Protein AF-A0A521TFC3-F1 (afdb_monomer)

Structure (mmCIF, N/CA/C/O backbone):
data_AF-A0A521TFC3-F1
#
_entry.id   AF-A0A521TFC3-F1
#
loop_
_atom_site.group_PDB
_atom_site.id
_atom_site.type_symbol
_atom_site.label_atom_id
_atom_site.label_alt_id
_atom_site.label_comp_id
_atom_site.label_asym_id
_atom_site.label_entity_id
_atom_site.label_seq_id
_atom_site.pdbx_PDB_ins_code
_atom_site.Cartn_x
_atom_site.Cartn_y
_atom_site.Cartn_z
_atom_site.occupancy
_atom_site.B_iso_or_equiv
_atom_site.auth_seq_id
_atom_site.auth_comp_id
_atom_site.auth_asym_id
_atom_site.auth_atom_id
_atom_site.pdbx_PDB_model_num
ATOM 1 N N . MET A 1 1 ? 8.121 13.089 11.239 1.00 47.28 1 MET A N 1
ATOM 2 C CA . MET A 1 1 ? 7.362 13.922 10.283 1.00 47.28 1 MET A CA 1
ATOM 3 C C . MET A 1 1 ? 8.104 13.914 8.959 1.00 47.28 1 MET A C 1
ATOM 5 O O . MET A 1 1 ? 9.317 14.109 9.004 1.00 47.28 1 MET A O 1
ATOM 9 N N . PRO A 1 2 ? 7.436 13.643 7.826 1.00 53.75 2 PRO A N 1
ATOM 10 C CA . PRO A 1 2 ? 8.072 13.720 6.512 1.00 53.75 2 PRO A CA 1
ATOM 11 C C . PRO A 1 2 ? 8.570 15.153 6.270 1.00 53.75 2 PRO A C 1
ATOM 13 O O . PRO A 1 2 ? 7.901 16.115 6.645 1.00 53.75 2 PRO A O 1
ATOM 16 N N . SER A 1 3 ? 9.776 15.306 5.723 1.00 66.50 3 SER A N 1
ATOM 17 C CA . SER A 1 3 ? 10.320 16.631 5.417 1.00 66.50 3 SER A CA 1
ATOM 18 C C . SER A 1 3 ? 9.646 17.200 4.164 1.00 66.50 3 SER A C 1
ATOM 20 O O . SER A 1 3 ? 9.325 16.452 3.243 1.00 66.50 3 SER A O 1
ATOM 22 N N . HIS A 1 4 ? 9.502 18.527 4.078 1.00 64.31 4 HIS A N 1
ATOM 23 C CA . HIS A 1 4 ? 9.001 19.207 2.870 1.00 64.31 4 HIS A CA 1
ATOM 24 C C . HIS A 1 4 ? 9.774 18.829 1.592 1.00 64.31 4 HIS A C 1
ATOM 26 O O . HIS A 1 4 ? 9.223 18.827 0.493 1.00 64.31 4 HIS A O 1
ATOM 32 N N . GLU A 1 5 ? 11.051 18.478 1.735 1.00 66.12 5 GLU A N 1
ATOM 33 C CA . GLU A 1 5 ? 11.906 17.988 0.652 1.00 66.12 5 GLU A CA 1
ATOM 34 C C . GLU A 1 5 ? 11.454 16.614 0.127 1.00 66.12 5 GLU A C 1
ATOM 36 O O . GLU A 1 5 ? 11.432 16.389 -1.082 1.00 66.12 5 GLU A O 1
ATOM 41 N N . THR A 1 6 ? 10.991 15.741 1.027 1.00 80.56 6 THR A N 1
ATOM 42 C CA . THR A 1 6 ? 10.467 14.407 0.701 1.00 80.56 6 THR A CA 1
ATOM 43 C C . THR A 1 6 ? 9.126 14.496 -0.038 1.00 80.56 6 THR A C 1
ATOM 45 O O . THR A 1 6 ? 8.867 13.715 -0.951 1.00 80.56 6 THR A O 1
ATOM 48 N N . ASP A 1 7 ? 8.274 15.466 0.309 1.00 85.75 7 ASP A N 1
ATOM 49 C CA . ASP A 1 7 ? 7.008 15.706 -0.400 1.00 85.75 7 ASP A CA 1
ATOM 50 C C . ASP A 1 7 ? 7.241 16.216 -1.827 1.00 85.75 7 ASP A C 1
ATOM 52 O O . ASP A 1 7 ? 6.618 15.737 -2.775 1.00 85.75 7 ASP A O 1
ATOM 56 N N . ALA A 1 8 ? 8.179 17.151 -1.998 1.00 89.56 8 ALA A N 1
ATOM 57 C CA . ALA A 1 8 ? 8.534 17.685 -3.310 1.00 89.56 8 ALA A CA 1
ATOM 58 C C . ALA A 1 8 ? 9.225 16.642 -4.205 1.00 89.56 8 ALA A C 1
ATOM 60 O O . ALA A 1 8 ? 9.077 16.665 -5.429 1.00 89.56 8 ALA A O 1
ATOM 61 N N . GLU A 1 9 ? 10.012 15.735 -3.625 1.00 92.56 9 GLU A N 1
ATOM 62 C CA . GLU A 1 9 ? 10.572 14.591 -4.344 1.00 92.56 9 GLU A CA 1
ATOM 63 C C . GLU A 1 9 ? 9.489 13.597 -4.769 1.00 92.56 9 GLU A C 1
ATOM 65 O O . GLU A 1 9 ? 9.442 13.232 -5.944 1.00 92.56 9 GLU A O 1
ATOM 70 N N . LEU A 1 10 ? 8.575 13.230 -3.866 1.00 92.62 10 LEU A N 1
ATOM 71 C CA . LEU A 1 10 ? 7.482 12.313 -4.184 1.00 92.62 10 LEU A CA 1
ATOM 72 C C . LEU A 1 10 ? 6.596 12.857 -5.311 1.00 92.62 10 LEU A C 1
ATOM 74 O O . LEU A 1 10 ? 6.272 12.135 -6.249 1.00 92.62 10 LEU A O 1
ATOM 78 N N . GLU A 1 11 ? 6.258 14.144 -5.273 1.00 94.19 11 GLU A N 1
ATOM 79 C CA . GLU A 1 11 ? 5.479 14.789 -6.332 1.00 94.19 11 GLU A CA 1
ATOM 80 C C . GLU A 1 11 ? 6.216 14.790 -7.683 1.00 94.19 11 GLU A C 1
ATOM 82 O O . GLU A 1 11 ? 5.615 14.538 -8.730 1.00 94.19 11 GLU A O 1
ATOM 87 N N . ARG A 1 12 ? 7.537 15.015 -7.683 1.00 95.81 12 ARG A N 1
ATOM 88 C CA . ARG A 1 12 ? 8.353 14.901 -8.904 1.00 95.81 12 ARG A CA 1
ATOM 89 C C . ARG A 1 12 ? 8.346 13.476 -9.453 1.00 95.81 12 ARG A C 1
ATOM 91 O O . ARG A 1 12 ? 8.159 13.300 -10.656 1.00 95.81 12 ARG A O 1
ATOM 98 N N . LEU A 1 13 ? 8.507 12.478 -8.586 1.00 95.06 13 LEU A N 1
ATOM 99 C CA . LEU A 1 13 ? 8.477 11.069 -8.972 1.00 95.06 13 LEU A CA 1
ATOM 100 C C . LEU A 1 13 ? 7.106 10.672 -9.526 1.00 95.06 13 LEU A C 1
ATOM 102 O O . LEU A 1 13 ? 7.048 10.094 -10.605 1.00 95.06 13 LEU A O 1
ATOM 106 N N . ARG A 1 14 ? 5.999 11.070 -8.887 1.00 94.69 14 ARG A N 1
ATOM 107 C CA . ARG A 1 14 ? 4.633 10.818 -9.386 1.00 94.69 14 ARG A CA 1
ATOM 108 C C . ARG A 1 14 ? 4.408 11.363 -10.795 1.00 94.69 14 ARG A C 1
ATOM 110 O O . ARG A 1 14 ? 3.815 10.680 -11.629 1.00 94.69 14 ARG A O 1
ATOM 117 N N . ARG A 1 15 ? 4.913 12.564 -11.099 1.00 95.75 15 ARG A N 1
ATOM 118 C CA . ARG A 1 15 ? 4.829 13.136 -12.456 1.00 95.75 15 ARG A CA 1
ATOM 119 C C . ARG A 1 15 ? 5.641 12.342 -13.471 1.00 95.75 15 ARG A C 1
ATOM 121 O O . ARG A 1 15 ? 5.147 12.098 -14.567 1.00 95.75 15 ARG A O 1
ATOM 128 N N . ALA A 1 16 ? 6.850 11.918 -13.113 1.00 94.62 16 ALA A N 1
ATOM 129 C CA . ALA A 1 16 ? 7.670 11.072 -13.978 1.00 94.62 16 ALA A CA 1
ATOM 130 C C . ALA A 1 16 ? 7.003 9.702 -14.220 1.00 94.62 16 ALA A C 1
ATOM 132 O O . ALA A 1 16 ? 6.894 9.254 -15.360 1.00 94.62 16 ALA A O 1
ATOM 133 N N . VAL A 1 17 ? 6.425 9.102 -13.177 1.00 92.81 17 VAL A N 1
ATOM 134 C CA . VAL A 1 17 ? 5.626 7.870 -13.253 1.00 92.81 17 VAL A CA 1
ATOM 135 C C . VAL A 1 17 ? 4.401 8.028 -14.162 1.00 92.81 17 VAL A C 1
ATOM 137 O O . VAL A 1 17 ? 4.052 7.103 -14.902 1.00 92.81 17 VAL A O 1
ATOM 140 N N . ALA A 1 18 ? 3.730 9.181 -14.120 1.00 91.81 18 ALA A N 1
ATOM 141 C CA . ALA A 1 18 ? 2.615 9.496 -15.014 1.00 91.81 18 ALA A CA 1
ATOM 142 C C . ALA A 1 18 ? 3.072 9.696 -16.470 1.00 91.81 18 ALA A C 1
ATOM 144 O O . ALA A 1 18 ? 2.321 9.392 -17.393 1.00 91.81 18 ALA A O 1
ATOM 145 N N . ALA A 1 19 ? 4.309 10.153 -16.677 1.00 93.19 19 ALA A N 1
ATOM 146 C CA . ALA A 1 19 ? 4.937 10.272 -17.991 1.00 93.19 19 ALA A CA 1
ATOM 147 C C . ALA A 1 19 ? 5.493 8.940 -18.540 1.00 93.19 19 ALA A C 1
ATOM 149 O O . ALA A 1 19 ? 5.979 8.910 -19.668 1.00 93.19 19 ALA A O 1
ATOM 150 N N . GLY A 1 20 ? 5.407 7.845 -17.776 1.00 88.25 20 GLY A N 1
ATOM 151 C CA . GLY A 1 20 ? 5.869 6.518 -18.193 1.00 88.25 20 GLY A CA 1
ATOM 152 C C . GLY A 1 20 ? 7.344 6.227 -17.901 1.00 88.25 20 GLY A C 1
ATOM 153 O O . GLY A 1 20 ? 7.881 5.271 -18.452 1.00 88.25 20 GLY A O 1
ATOM 154 N N . ASP A 1 21 ? 7.998 7.019 -17.047 1.00 91.75 21 ASP A N 1
ATOM 155 C CA . ASP A 1 21 ? 9.360 6.737 -16.581 1.00 91.75 21 ASP A CA 1
ATOM 156 C C . ASP A 1 21 ? 9.351 5.526 -15.631 1.00 91.75 21 ASP A C 1
ATOM 158 O O . ASP A 1 21 ? 8.825 5.598 -14.517 1.00 91.75 21 ASP A O 1
ATOM 162 N N . TYR A 1 22 ? 9.921 4.412 -16.093 1.00 86.56 22 TYR A N 1
ATOM 163 C CA . TYR A 1 22 ? 10.000 3.156 -15.348 1.00 86.56 22 TYR A CA 1
ATOM 164 C C . TYR A 1 22 ? 10.899 3.278 -14.107 1.00 86.56 22 TYR A C 1
ATOM 166 O O . TYR A 1 22 ? 10.494 2.880 -13.016 1.00 86.56 22 TYR A O 1
ATOM 174 N N . ASP A 1 23 ? 12.067 3.917 -14.223 1.00 90.12 23 ASP A N 1
ATOM 175 C CA . ASP A 1 23 ? 13.001 4.097 -13.101 1.00 90.12 23 ASP A CA 1
ATOM 176 C C . ASP A 1 23 ? 12.396 4.996 -12.015 1.00 90.12 23 ASP A C 1
ATOM 178 O O . ASP A 1 23 ? 12.752 4.930 -10.833 1.00 90.12 23 ASP A O 1
ATOM 182 N N . ALA A 1 24 ? 11.486 5.894 -12.399 1.00 93.56 24 ALA A N 1
AT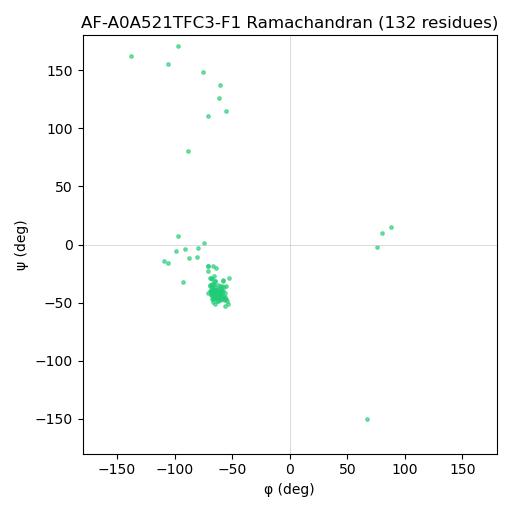OM 183 C CA . ALA A 1 24 ? 10.718 6.671 -11.438 1.00 93.56 24 ALA A CA 1
ATOM 184 C C . ALA A 1 24 ? 9.721 5.815 -10.646 1.00 93.56 24 ALA A C 1
ATOM 186 O O . ALA A 1 24 ? 9.446 6.160 -9.499 1.00 93.56 24 ALA A O 1
ATOM 187 N N . VAL A 1 25 ? 9.204 4.708 -11.195 1.00 92.12 25 VAL A N 1
ATOM 188 C CA . VAL A 1 25 ? 8.265 3.819 -10.486 1.00 92.12 25 VAL A CA 1
ATOM 189 C C . VAL A 1 25 ? 8.953 3.142 -9.312 1.00 92.12 25 VAL A C 1
ATOM 191 O O . VAL A 1 25 ? 8.447 3.228 -8.196 1.00 92.12 25 VAL A O 1
ATOM 194 N N . GLU A 1 26 ? 10.126 2.548 -9.533 1.00 91.75 26 GLU A N 1
ATOM 195 C CA . GLU A 1 26 ? 10.885 1.874 -8.471 1.00 91.75 26 GLU A CA 1
ATOM 196 C C . GLU A 1 26 ? 11.322 2.857 -7.374 1.00 91.75 26 GLU A C 1
ATOM 198 O O . GLU A 1 26 ? 11.178 2.583 -6.181 1.00 91.75 26 GLU A O 1
ATOM 203 N N . ARG A 1 27 ? 11.782 4.055 -7.762 1.00 94.44 27 ARG A N 1
ATOM 204 C CA . ARG A 1 27 ? 12.144 5.113 -6.802 1.00 94.44 27 ARG A CA 1
ATOM 205 C C . ARG A 1 27 ? 10.938 5.630 -6.020 1.00 94.44 27 ARG A C 1
ATOM 207 O O . ARG A 1 27 ? 11.048 5.869 -4.819 1.00 94.44 27 ARG A O 1
ATOM 214 N N . CYS A 1 28 ? 9.795 5.799 -6.685 1.00 95.12 28 CYS A N 1
ATOM 215 C CA . CYS A 1 28 ? 8.556 6.227 -6.041 1.00 95.12 28 CYS A CA 1
ATOM 216 C C . CYS A 1 28 ? 8.073 5.176 -5.035 1.00 95.12 28 CYS A C 1
ATOM 218 O O . CYS A 1 28 ? 7.764 5.521 -3.895 1.00 95.1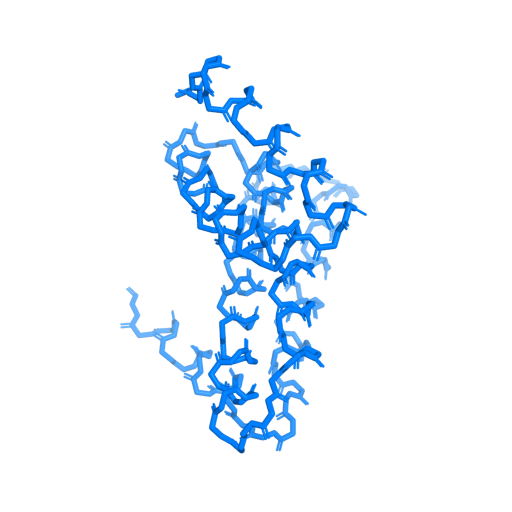2 28 CYS A O 1
ATOM 220 N N . LEU A 1 29 ? 8.097 3.896 -5.420 1.00 94.75 29 LEU A N 1
ATOM 221 C CA . LEU A 1 29 ? 7.757 2.769 -4.556 1.00 94.75 29 LEU A CA 1
ATOM 222 C C . LEU A 1 29 ? 8.613 2.753 -3.281 1.00 94.75 29 LEU A C 1
ATOM 224 O O . LEU A 1 29 ? 8.072 2.787 -2.175 1.00 94.75 29 LEU A O 1
ATOM 228 N N . ALA A 1 30 ? 9.940 2.797 -3.425 1.00 94.44 30 ALA A N 1
ATOM 229 C CA . ALA A 1 30 ? 10.856 2.788 -2.285 1.00 94.44 30 ALA A CA 1
ATOM 230 C C . ALA A 1 30 ? 10.622 3.979 -1.335 1.00 94.44 30 ALA A C 1
ATOM 232 O O . ALA A 1 30 ? 10.703 3.844 -0.109 1.00 94.44 30 ALA A O 1
ATOM 233 N N . LEU A 1 31 ? 10.303 5.154 -1.890 1.00 95.19 31 LEU A N 1
ATOM 234 C CA . LEU A 1 31 ? 9.995 6.335 -1.092 1.00 95.19 31 LEU A CA 1
ATOM 235 C C . LEU A 1 31 ? 8.680 6.180 -0.318 1.00 95.19 31 LEU A C 1
ATOM 237 O O . LEU A 1 31 ? 8.622 6.542 0.858 1.00 95.19 31 LEU A O 1
ATOM 241 N N . LEU A 1 32 ? 7.641 5.630 -0.950 1.00 96.31 32 LEU A N 1
ATOM 242 C CA . LEU A 1 32 ? 6.343 5.378 -0.321 1.00 96.31 32 LEU A CA 1
ATOM 243 C C . LEU A 1 32 ? 6.445 4.351 0.811 1.00 96.31 32 LEU A C 1
ATOM 245 O O . LEU A 1 32 ? 5.905 4.594 1.886 1.00 96.31 32 LEU A O 1
ATOM 249 N N . GLU A 1 33 ? 7.200 3.266 0.631 1.00 95.56 33 GLU A N 1
ATOM 250 C CA . GLU A 1 33 ? 7.445 2.272 1.688 1.00 95.56 33 GLU A CA 1
ATOM 251 C C . GLU A 1 33 ? 8.175 2.868 2.891 1.00 95.56 33 GLU A C 1
ATOM 253 O O . GLU A 1 33 ? 7.797 2.646 4.047 1.00 95.56 33 GLU A O 1
ATOM 258 N N . ARG A 1 34 ? 9.201 3.689 2.634 1.00 94.88 34 ARG A N 1
ATOM 259 C CA . ARG A 1 34 ? 9.907 4.401 3.701 1.00 94.88 34 ARG A CA 1
ATOM 260 C C . ARG A 1 34 ? 8.962 5.334 4.458 1.00 94.88 34 ARG A C 1
ATOM 262 O O . ARG A 1 34 ? 8.980 5.343 5.689 1.00 94.88 34 ARG A O 1
ATOM 269 N N . ARG A 1 35 ? 8.126 6.090 3.738 1.00 94.00 35 ARG A N 1
ATOM 270 C CA . ARG A 1 35 ? 7.130 6.985 4.342 1.00 94.00 35 ARG A CA 1
ATOM 271 C C . ARG A 1 35 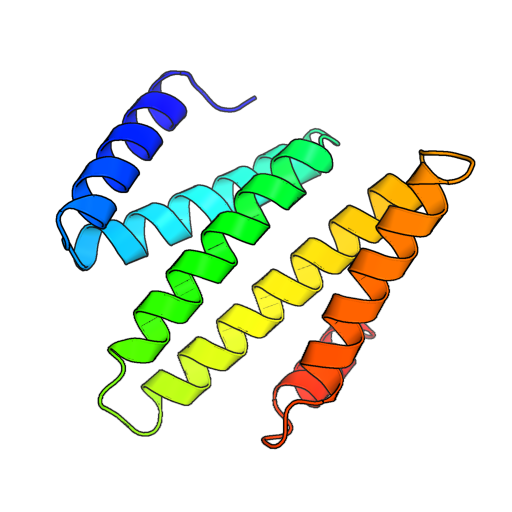? 6.101 6.223 5.156 1.00 94.00 35 ARG A C 1
ATOM 273 O O . ARG A 1 35 ? 5.809 6.658 6.263 1.00 94.00 35 ARG A O 1
ATOM 280 N N . ALA A 1 36 ? 5.599 5.098 4.652 1.00 95.00 36 ALA A N 1
ATOM 281 C CA . ALA A 1 36 ? 4.693 4.238 5.398 1.00 95.00 36 ALA A CA 1
ATOM 282 C C . ALA A 1 36 ? 5.314 3.859 6.749 1.00 95.00 36 ALA A C 1
ATOM 284 O O . ALA A 1 36 ? 4.719 4.138 7.784 1.00 95.00 36 ALA A O 1
ATOM 285 N N . GLY A 1 37 ? 6.555 3.362 6.762 1.00 93.56 37 GLY A N 1
ATOM 286 C CA . GLY A 1 37 ? 7.258 3.047 8.010 1.00 93.56 37 GLY A CA 1
ATOM 287 C C . GLY A 1 37 ? 7.469 4.256 8.935 1.00 93.56 37 GLY A C 1
ATOM 288 O O . GLY A 1 37 ? 7.399 4.122 10.157 1.00 93.56 37 GLY A O 1
ATOM 2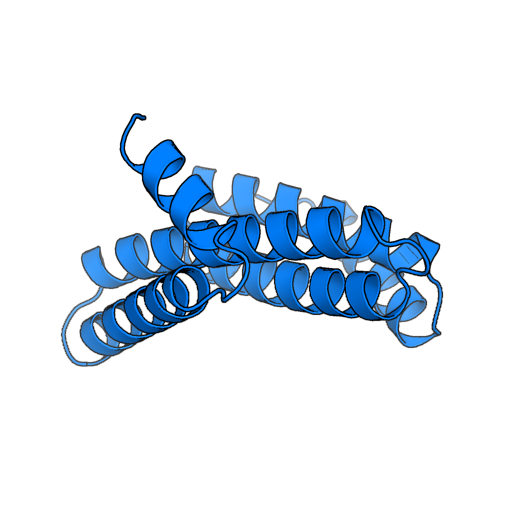89 N N . ASP A 1 38 ? 7.709 5.449 8.388 1.00 94.50 38 ASP A N 1
ATOM 290 C CA . ASP A 1 38 ? 7.815 6.682 9.179 1.00 94.50 38 ASP A CA 1
ATOM 291 C C . ASP A 1 38 ? 6.468 7.098 9.797 1.00 94.50 38 ASP A C 1
ATOM 293 O O . ASP A 1 38 ? 6.437 7.523 10.956 1.00 94.50 38 ASP A O 1
ATOM 297 N N . PHE A 1 39 ? 5.363 6.945 9.063 1.00 94.62 39 PHE A N 1
ATOM 298 C CA . PHE A 1 39 ? 4.006 7.190 9.554 1.00 94.62 39 PHE A CA 1
ATOM 299 C C . PHE A 1 39 ? 3.596 6.174 10.621 1.00 94.62 39 PHE A C 1
ATOM 301 O O . PHE A 1 39 ? 3.095 6.571 11.673 1.00 94.62 39 PHE A O 1
ATOM 308 N N . GLU A 1 40 ? 3.915 4.890 10.428 1.00 93.00 40 GLU A N 1
ATOM 309 C CA . GLU A 1 40 ? 3.685 3.850 11.435 1.00 93.00 40 GLU A CA 1
ATOM 310 C C . GLU A 1 40 ? 4.403 4.170 12.752 1.00 93.00 40 GLU A C 1
ATOM 312 O O . GLU A 1 40 ? 3.800 4.095 13.823 1.00 93.00 40 GLU A O 1
ATOM 317 N N . ARG A 1 41 ? 5.674 4.599 12.695 1.00 92.69 41 ARG A N 1
ATOM 318 C CA . ARG A 1 41 ? 6.430 5.018 13.893 1.00 92.69 41 ARG A CA 1
ATOM 319 C C . ARG A 1 41 ? 5.853 6.267 14.553 1.00 92.69 41 ARG A C 1
ATOM 321 O O . ARG A 1 41 ? 5.977 6.420 15.765 1.00 92.69 41 ARG A O 1
ATOM 328 N N . ALA A 1 42 ? 5.253 7.160 13.771 1.00 93.56 42 ALA A N 1
ATOM 329 C CA . ALA A 1 42 ? 4.570 8.346 14.277 1.00 93.56 42 ALA A CA 1
ATOM 330 C C . ALA A 1 42 ? 3.150 8.049 14.801 1.00 93.56 42 ALA A C 1
ATOM 332 O O . ALA A 1 42 ? 2.553 8.910 15.444 1.00 93.56 42 ALA A O 1
ATOM 333 N N . GLY A 1 43 ? 2.619 6.846 14.555 1.00 92.38 43 GLY A N 1
ATOM 334 C CA . GLY A 1 43 ? 1.268 6.437 14.931 1.00 92.38 43 GLY A CA 1
ATOM 335 C C . GLY A 1 43 ? 0.161 6.926 13.991 1.00 92.38 43 GLY A C 1
ATOM 336 O O . GLY A 1 43 ? -1.009 6.766 14.341 1.00 92.38 43 GLY A O 1
ATOM 337 N N . ASP A 1 44 ? 0.515 7.485 12.832 1.00 95.50 44 ASP A N 1
ATOM 338 C CA . ASP A 1 44 ? -0.404 7.996 11.809 1.00 95.50 44 ASP A CA 1
ATOM 339 C C . ASP A 1 44 ? -0.788 6.875 10.828 1.00 95.50 44 ASP A C 1
ATOM 341 O O . ASP A 1 44 ? -0.201 6.722 9.756 1.00 95.50 44 ASP A O 1
ATOM 345 N N . ASP A 1 45 ? -1.742 6.028 11.227 1.00 95.44 45 ASP A N 1
ATOM 346 C CA . ASP A 1 45 ? -2.140 4.877 10.405 1.00 95.44 45 ASP A CA 1
ATOM 347 C C . ASP A 1 45 ? -2.832 5.290 9.102 1.00 95.44 45 ASP A C 1
ATOM 349 O O . ASP A 1 45 ? -2.694 4.574 8.118 1.00 95.44 45 ASP A O 1
ATOM 353 N N . VAL A 1 46 ? -3.535 6.428 9.063 1.00 96.31 46 VAL A N 1
ATOM 354 C CA . VAL A 1 46 ? -4.218 6.895 7.843 1.00 96.31 46 VAL A CA 1
ATOM 355 C C . VAL A 1 46 ? -3.185 7.207 6.765 1.00 96.31 46 VAL A C 1
ATOM 357 O O . VAL A 1 46 ? -3.238 6.644 5.672 1.00 96.31 46 VAL A O 1
ATOM 360 N N . ALA A 1 47 ? -2.173 8.015 7.095 1.00 94.94 47 ALA A N 1
ATOM 361 C CA . ALA A 1 47 ? -1.109 8.329 6.149 1.00 94.94 47 ALA A CA 1
ATOM 362 C C . ALA A 1 47 ? -0.269 7.090 5.775 1.00 94.94 47 ALA A C 1
ATOM 364 O O . ALA A 1 47 ? 0.219 6.988 4.645 1.00 94.94 47 ALA A O 1
ATOM 365 N N . ALA A 1 48 ? -0.113 6.131 6.697 1.00 95.81 48 ALA A N 1
ATOM 366 C CA . ALA A 1 48 ? 0.528 4.852 6.400 1.00 95.81 48 ALA A CA 1
ATOM 367 C C . ALA A 1 48 ? -0.290 4.014 5.400 1.00 95.81 48 ALA A C 1
ATOM 369 O O . ALA A 1 48 ? 0.285 3.488 4.447 1.00 95.81 48 ALA A O 1
ATOM 370 N N . ILE A 1 49 ? -1.612 3.914 5.582 1.00 97.50 49 ILE A N 1
ATOM 371 C CA . ILE A 1 49 ? -2.528 3.200 4.678 1.00 97.50 49 ILE A CA 1
ATOM 372 C C . ILE A 1 49 ? -2.474 3.805 3.275 1.00 97.50 49 ILE A C 1
ATOM 374 O O . ILE A 1 49 ? -2.311 3.059 2.307 1.00 97.50 49 ILE A O 1
ATOM 378 N N . ASP A 1 50 ? -2.538 5.133 3.164 1.00 96.69 50 ASP A N 1
ATOM 379 C CA . ASP A 1 50 ? -2.477 5.836 1.880 1.00 96.69 50 ASP A CA 1
ATOM 380 C C . ASP A 1 50 ? -1.158 5.556 1.148 1.00 96.69 50 ASP A C 1
ATOM 382 O O . ASP A 1 50 ? -1.158 5.170 -0.025 1.00 96.69 50 ASP A O 1
ATOM 386 N N . ALA A 1 51 ? -0.027 5.671 1.854 1.00 96.19 51 ALA A N 1
ATOM 387 C CA . ALA A 1 51 ? 1.288 5.395 1.282 1.00 96.19 51 ALA A CA 1
ATOM 388 C C . ALA A 1 51 ? 1.430 3.931 0.828 1.00 96.19 51 ALA A C 1
ATOM 390 O O . ALA A 1 51 ? 1.943 3.671 -0.261 1.00 96.19 51 ALA A O 1
ATOM 391 N N . LEU A 1 52 ? 0.942 2.974 1.628 1.00 97.69 52 LEU A N 1
ATOM 392 C CA . LEU A 1 52 ? 0.970 1.545 1.296 1.00 97.69 52 LEU A CA 1
ATOM 393 C C . LEU A 1 52 ? 0.049 1.202 0.120 1.00 97.69 52 LEU A C 1
ATOM 395 O O . LEU A 1 52 ? 0.396 0.356 -0.700 1.00 97.69 52 LEU A O 1
ATOM 399 N N . SER A 1 53 ? -1.110 1.853 0.014 1.00 96.81 53 SER A N 1
ATOM 400 C CA . SER A 1 53 ? -2.049 1.664 -1.096 1.00 96.81 53 SER A CA 1
ATOM 401 C C . SER A 1 53 ? -1.466 2.140 -2.430 1.00 96.81 53 SER A C 1
ATOM 403 O O . SER A 1 53 ? -1.572 1.460 -3.458 1.00 96.81 53 SER A O 1
ATOM 405 N N . GLU A 1 54 ? -0.783 3.285 -2.417 1.00 96.31 54 GLU A N 1
ATOM 406 C CA . GLU A 1 54 ? -0.084 3.787 -3.597 1.00 96.31 54 GLU A CA 1
ATOM 407 C C . GLU A 1 54 ? 1.119 2.906 -3.958 1.00 96.31 54 GLU A C 1
ATOM 409 O O . GLU A 1 54 ? 1.281 2.549 -5.126 1.00 96.31 54 GLU A O 1
ATOM 414 N N . ALA A 1 55 ? 1.911 2.488 -2.965 1.00 96.38 55 ALA A N 1
ATOM 415 C CA . ALA A 1 55 ? 3.012 1.545 -3.155 1.00 96.38 55 ALA A CA 1
ATOM 416 C C . ALA A 1 55 ? 2.528 0.236 -3.801 1.00 96.38 55 ALA A C 1
ATOM 418 O O . ALA A 1 55 ? 3.102 -0.214 -4.792 1.00 96.38 55 ALA A O 1
ATOM 419 N N . GLU A 1 56 ? 1.424 -0.339 -3.309 1.00 95.25 56 GLU A N 1
ATOM 420 C CA . GLU A 1 56 ? 0.818 -1.545 -3.887 1.00 95.25 56 GLU A CA 1
ATOM 421 C C . GLU A 1 56 ? 0.464 -1.328 -5.366 1.00 95.25 56 GLU A C 1
ATOM 423 O O . GLU A 1 56 ? 0.790 -2.152 -6.221 1.00 95.25 56 GLU A O 1
ATOM 428 N N . SER A 1 57 ? -0.153 -0.189 -5.688 1.00 93.50 57 SER A N 1
ATOM 429 C CA . SER A 1 57 ? -0.542 0.152 -7.060 1.00 93.50 57 SER A CA 1
ATOM 430 C C . SER A 1 57 ? 0.663 0.269 -8.000 1.00 93.50 57 SER A C 1
ATOM 432 O O . SER A 1 57 ? 0.597 -0.164 -9.153 1.00 93.50 57 SER A O 1
ATOM 434 N N . LEU A 1 58 ? 1.780 0.830 -7.526 1.00 93.31 58 LEU A N 1
ATOM 435 C CA . LEU A 1 58 ? 3.028 0.894 -8.291 1.00 93.31 58 LEU A CA 1
ATOM 436 C C . LEU A 1 58 ? 3.665 -0.485 -8.463 1.00 93.31 58 LEU A C 1
ATOM 438 O O . LEU A 1 58 ? 4.119 -0.809 -9.560 1.00 93.31 58 LEU A O 1
ATOM 442 N N . GLN A 1 59 ? 3.641 -1.319 -7.426 1.00 93.38 59 GLN A N 1
ATOM 443 C CA . GLN A 1 59 ? 4.193 -2.666 -7.502 1.00 93.38 59 GLN A CA 1
ATOM 444 C C . GLN A 1 59 ? 3.425 -3.547 -8.494 1.00 93.38 59 GLN A C 1
ATOM 446 O O . GLN A 1 59 ? 4.037 -4.281 -9.271 1.00 93.38 59 GLN A O 1
ATOM 451 N N . TRP A 1 60 ? 2.096 -3.424 -8.548 1.00 89.12 60 TRP A N 1
ATOM 452 C CA . TRP A 1 60 ? 1.298 -4.071 -9.589 1.00 89.12 60 TRP A CA 1
ATOM 453 C C . TRP A 1 60 ? 1.715 -3.631 -10.994 1.00 89.12 60 TRP A C 1
ATOM 455 O O . TRP A 1 60 ? 1.814 -4.471 -11.888 1.00 89.12 60 TRP A O 1
ATOM 465 N N . ARG A 1 61 ? 2.003 -2.336 -11.197 1.00 87.94 61 ARG A N 1
ATOM 466 C CA . ARG A 1 61 ? 2.502 -1.823 -12.485 1.00 87.94 61 ARG A CA 1
ATOM 467 C C . ARG A 1 61 ? 3.857 -2.431 -12.842 1.00 87.94 61 ARG A C 1
ATOM 469 O O . ARG A 1 61 ? 4.007 -2.876 -13.976 1.00 87.94 61 ARG A O 1
ATOM 476 N N . ILE A 1 62 ? 4.782 -2.542 -11.887 1.00 86.25 62 ILE A N 1
ATOM 477 C CA . ILE A 1 62 ? 6.061 -3.250 -12.081 1.00 86.25 62 ILE A CA 1
ATOM 478 C C . ILE A 1 62 ? 5.820 -4.690 -12.543 1.00 86.25 62 ILE A C 1
ATOM 480 O O . ILE A 1 62 ? 6.394 -5.122 -13.541 1.00 86.25 62 ILE A O 1
ATOM 484 N N . GLY A 1 63 ? 4.900 -5.404 -11.892 1.00 81.94 63 GLY A N 1
ATOM 485 C CA . GLY A 1 63 ? 4.542 -6.772 -12.265 1.00 81.94 63 GLY A CA 1
ATOM 486 C C . GLY A 1 63 ? 4.040 -6.917 -13.707 1.00 81.94 63 GLY A C 1
ATOM 487 O O . GLY A 1 63 ? 4.297 -7.941 -14.334 1.00 81.94 63 GLY A O 1
ATOM 488 N N . THR A 1 64 ? 3.390 -5.894 -14.278 1.00 80.12 64 THR A N 1
ATOM 489 C CA . THR A 1 64 ? 2.953 -5.923 -15.691 1.00 80.12 64 THR A CA 1
ATOM 490 C C . THR A 1 64 ? 4.097 -5.830 -16.701 1.00 80.12 64 THR A C 1
ATOM 492 O O . THR A 1 64 ? 3.913 -6.188 -17.864 1.00 80.12 64 THR A O 1
ATOM 495 N N . TRP A 1 65 ? 5.270 -5.368 -16.266 1.00 76.00 65 TRP A N 1
ATOM 496 C CA . TRP A 1 65 ? 6.472 -5.250 -17.088 1.00 76.00 65 TRP A CA 1
ATOM 497 C C . TRP A 1 65 ? 7.451 -6.412 -16.895 1.00 76.00 65 TRP A C 1
ATOM 499 O O . TRP A 1 65 ? 8.433 -6.496 -17.628 1.00 76.00 65 TRP A O 1
ATOM 509 N N . ALA A 1 66 ? 7.188 -7.318 -15.948 1.00 74.50 66 ALA A N 1
ATOM 510 C CA . ALA A 1 66 ? 8.015 -8.496 -15.723 1.00 74.50 66 ALA A CA 1
ATOM 511 C C . ALA A 1 66 ? 8.030 -9.392 -16.975 1.00 74.50 66 ALA A C 1
ATOM 513 O O . ALA A 1 66 ? 6.979 -9.790 -17.482 1.00 74.50 66 ALA A O 1
ATOM 514 N N . THR A 1 67 ? 9.225 -9.727 -17.470 1.00 71.12 67 THR A N 1
ATOM 515 C CA . THR A 1 67 ? 9.388 -10.529 -18.700 1.00 71.12 67 THR A CA 1
ATOM 516 C C . THR A 1 67 ? 9.900 -11.943 -18.425 1.00 71.12 67 THR A C 1
ATOM 518 O O . THR A 1 67 ? 9.794 -12.815 -19.290 1.00 71.12 67 THR A O 1
ATOM 521 N N . GLY A 1 68 ? 10.411 -12.201 -17.215 1.00 65.12 68 GLY A N 1
ATOM 522 C CA . GLY A 1 68 ? 10.885 -13.512 -16.770 1.00 65.12 68 GLY A CA 1
ATOM 523 C C . GLY A 1 68 ? 9.957 -14.229 -15.781 1.00 65.12 68 GLY A C 1
ATOM 524 O O . GLY A 1 68 ? 9.235 -13.614 -14.996 1.00 65.12 68 GLY A O 1
ATOM 525 N N . SER A 1 69 ? 10.044 -15.565 -15.743 1.00 60.47 69 SER A N 1
ATOM 526 C CA . SER A 1 69 ? 9.252 -16.425 -14.844 1.00 60.47 69 SER A CA 1
ATOM 527 C C . SER A 1 69 ? 9.542 -16.221 -13.347 1.00 60.47 69 SER A C 1
ATOM 529 O O . SER A 1 69 ? 8.719 -16.589 -12.515 1.00 60.47 69 SER A O 1
ATOM 531 N N . GLY A 1 70 ? 10.700 -15.651 -12.992 1.00 65.88 70 GLY A N 1
ATOM 532 C CA . GLY A 1 70 ? 11.076 -15.341 -11.605 1.00 65.88 70 GLY A CA 1
ATOM 533 C C . GLY A 1 70 ? 10.713 -13.921 -11.156 1.00 65.88 70 GLY A C 1
ATOM 534 O O . GLY A 1 70 ? 10.361 -13.716 -9.997 1.00 65.88 70 GLY A O 1
ATOM 535 N N . GLU A 1 71 ? 10.744 -12.952 -12.072 1.00 72.44 71 GLU A N 1
ATOM 536 C CA . GLU A 1 71 ? 10.459 -11.537 -11.790 1.00 72.44 71 GLU A CA 1
ATOM 537 C C . GLU A 1 71 ? 8.988 -11.327 -11.424 1.00 72.44 71 GLU A C 1
ATOM 539 O O . GLU A 1 71 ? 8.682 -10.616 -10.470 1.00 72.44 71 GLU A O 1
ATOM 544 N N . GLY A 1 72 ? 8.078 -12.022 -12.117 1.00 75.38 72 GLY A N 1
ATOM 545 C CA . GLY A 1 72 ? 6.651 -11.977 -11.801 1.00 75.38 72 GLY A CA 1
ATOM 546 C C . GLY A 1 72 ? 6.339 -12.507 -10.397 1.00 75.38 72 GLY A C 1
ATOM 547 O O . GLY A 1 72 ? 5.559 -11.900 -9.669 1.00 75.38 72 GLY A O 1
ATOM 548 N N . LEU A 1 73 ? 6.991 -13.596 -9.971 1.00 71.75 73 LEU A N 1
ATOM 549 C CA . LEU A 1 73 ? 6.787 -14.168 -8.633 1.00 71.75 73 LEU A CA 1
ATOM 550 C C . LEU A 1 73 ? 7.379 -13.282 -7.530 1.00 71.75 73 LEU A C 1
ATOM 552 O O . LEU A 1 73 ? 6.730 -13.077 -6.506 1.00 71.75 73 LEU A O 1
ATOM 556 N N . ALA A 1 74 ? 8.574 -12.724 -7.745 1.00 75.75 74 ALA A N 1
ATOM 557 C CA . ALA A 1 74 ? 9.167 -11.756 -6.822 1.00 75.75 74 ALA A CA 1
ATOM 558 C C . ALA A 1 74 ? 8.295 -10.497 -6.700 1.00 75.75 74 ALA A C 1
ATOM 560 O O . ALA A 1 74 ? 8.072 -9.996 -5.598 1.00 75.75 74 ALA A O 1
ATOM 561 N N . SER A 1 75 ? 7.734 -10.032 -7.821 1.00 82.44 75 SER A N 1
ATOM 562 C CA . SER A 1 75 ? 6.837 -8.884 -7.827 1.00 82.44 75 SER A CA 1
ATOM 563 C C . SER A 1 75 ? 5.558 -9.154 -7.029 1.00 82.44 75 SER A C 1
ATOM 565 O O . SER A 1 75 ? 5.194 -8.340 -6.179 1.00 82.44 75 SER A O 1
ATOM 567 N N . MET A 1 76 ? 4.940 -10.324 -7.222 1.00 87.38 76 MET A N 1
ATOM 568 C CA . MET A 1 76 ? 3.745 -10.763 -6.492 1.00 87.38 76 MET A CA 1
ATOM 569 C C . MET A 1 76 ? 3.984 -10.950 -4.993 1.00 87.38 76 MET A C 1
ATOM 571 O O . MET A 1 76 ? 3.136 -10.576 -4.185 1.00 87.38 76 MET A O 1
ATOM 575 N N . TRP A 1 77 ? 5.141 -11.493 -4.607 1.00 89.25 77 TRP A N 1
ATOM 576 C CA . TRP A 1 77 ? 5.525 -11.588 -3.199 1.00 89.25 77 TRP A CA 1
ATOM 577 C C . TRP A 1 77 ? 5.528 -10.208 -2.536 1.00 89.25 77 TRP A C 1
ATOM 579 O O . TRP A 1 77 ? 4.920 -10.027 -1.482 1.00 89.25 77 TRP A O 1
ATOM 589 N N . HIS A 1 78 ? 6.151 -9.222 -3.189 1.00 91.69 78 HIS A N 1
ATOM 590 C CA . HIS A 1 78 ? 6.227 -7.853 -2.678 1.00 91.69 78 HIS A CA 1
ATOM 591 C C . HIS A 1 78 ? 4.848 -7.189 -2.583 1.00 91.69 78 HIS A C 1
ATOM 593 O O . HIS A 1 78 ? 4.539 -6.545 -1.583 1.00 91.69 78 HIS A O 1
ATOM 599 N N . VAL A 1 79 ? 3.964 -7.415 -3.567 1.00 93.06 79 VAL A N 1
ATOM 600 C CA . VAL A 1 79 ? 2.556 -6.982 -3.478 1.00 93.06 79 VAL A CA 1
ATOM 601 C C . VAL A 1 79 ? 1.906 -7.520 -2.204 1.00 93.06 79 VAL A C 1
ATOM 603 O O . VAL A 1 79 ? 1.274 -6.769 -1.463 1.00 93.06 79 VAL A O 1
ATOM 606 N N . TYR A 1 80 ? 2.058 -8.814 -1.917 1.00 93.31 80 TYR A N 1
ATOM 607 C CA . TYR A 1 80 ? 1.451 -9.417 -0.734 1.00 93.31 80 TYR A CA 1
ATOM 608 C C . TYR A 1 80 ? 2.044 -8.883 0.575 1.00 93.31 80 TYR A C 1
ATOM 610 O O . TYR A 1 80 ? 1.307 -8.711 1.545 1.00 93.31 80 TYR A O 1
ATOM 618 N N . GLU A 1 81 ? 3.336 -8.556 0.620 1.00 94.56 81 GLU A N 1
ATOM 619 C CA . GLU A 1 81 ? 3.940 -7.888 1.779 1.00 94.56 81 GLU A CA 1
ATOM 620 C C . GLU A 1 81 ? 3.349 -6.492 2.023 1.00 94.56 81 GLU A C 1
ATOM 622 O O . GLU A 1 81 ? 3.033 -6.153 3.172 1.00 94.56 81 GLU A O 1
ATOM 627 N N . LEU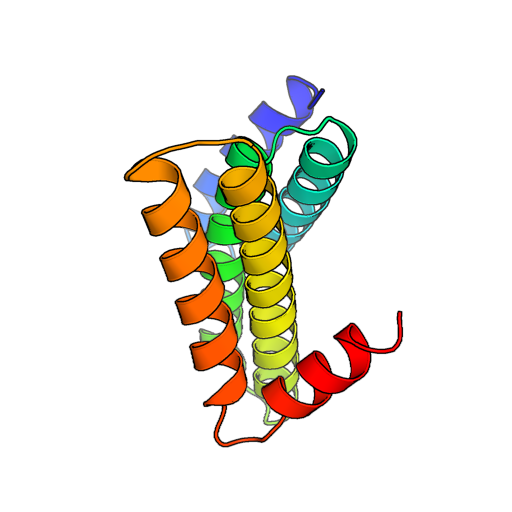 A 1 82 ? 3.123 -5.716 0.959 1.00 95.94 82 LEU A N 1
ATOM 628 C CA . LEU A 1 82 ? 2.464 -4.409 1.031 1.00 95.94 82 LEU A CA 1
ATOM 629 C C . LEU A 1 82 ? 1.009 -4.543 1.497 1.00 95.94 82 LEU A C 1
ATOM 631 O O . LEU A 1 82 ? 0.594 -3.849 2.426 1.00 95.94 82 LEU A O 1
ATOM 635 N N . MET A 1 83 ? 0.257 -5.494 0.936 1.00 95.94 83 MET A N 1
ATOM 636 C CA . MET A 1 83 ? -1.130 -5.770 1.329 1.00 95.94 83 MET A CA 1
ATOM 637 C C . MET A 1 83 ? -1.248 -6.178 2.802 1.00 95.94 83 MET A C 1
ATOM 639 O O . MET A 1 83 ? -2.125 -5.686 3.510 1.00 95.94 83 MET A O 1
ATOM 643 N N . LEU A 1 84 ? -0.364 -7.056 3.291 1.00 96.00 84 LEU A N 1
ATOM 644 C CA . LEU A 1 84 ? -0.362 -7.471 4.697 1.00 96.00 84 LEU A CA 1
ATOM 645 C C . LEU A 1 84 ? 0.063 -6.336 5.632 1.00 96.00 84 LEU A C 1
ATOM 647 O O . LEU A 1 84 ? -0.467 -6.226 6.738 1.00 96.00 84 LEU A O 1
ATOM 651 N N . SER A 1 85 ? 0.991 -5.481 5.205 1.00 95.94 85 SER A N 1
ATOM 652 C CA . SER A 1 85 ? 1.359 -4.279 5.959 1.00 95.94 85 SER A CA 1
ATOM 653 C C . SER A 1 85 ? 0.184 -3.304 6.046 1.00 95.94 85 SER A C 1
ATOM 655 O O . SER A 1 85 ? -0.137 -2.841 7.141 1.00 95.94 85 SER A O 1
ATOM 657 N N . ARG A 1 86 ? -0.547 -3.090 4.941 1.00 97.56 86 ARG A N 1
ATOM 658 C CA . ARG A 1 86 ? -1.756 -2.255 4.933 1.00 97.56 86 ARG A CA 1
ATOM 659 C C . ARG A 1 86 ? -2.842 -2.840 5.830 1.00 97.56 86 ARG A C 1
ATOM 661 O O . ARG A 1 86 ? -3.384 -2.122 6.658 1.00 97.56 86 ARG A O 1
ATOM 668 N N . ALA A 1 87 ? -3.084 -4.150 5.761 1.00 97.12 87 ALA A N 1
ATOM 669 C CA . ALA A 1 87 ? -4.058 -4.824 6.620 1.00 97.12 87 ALA A CA 1
ATOM 670 C C . ALA A 1 87 ? -3.760 -4.633 8.118 1.00 97.12 87 ALA A C 1
ATOM 672 O O . ALA A 1 87 ? -4.678 -4.478 8.919 1.00 97.12 87 ALA A O 1
ATOM 673 N N . ARG A 1 88 ? -2.481 -4.603 8.516 1.00 96.44 88 ARG A N 1
ATOM 674 C CA . ARG A 1 88 ? -2.098 -4.310 9.908 1.00 96.44 88 ARG A CA 1
ATOM 675 C C . ARG A 1 88 ? -2.383 -2.86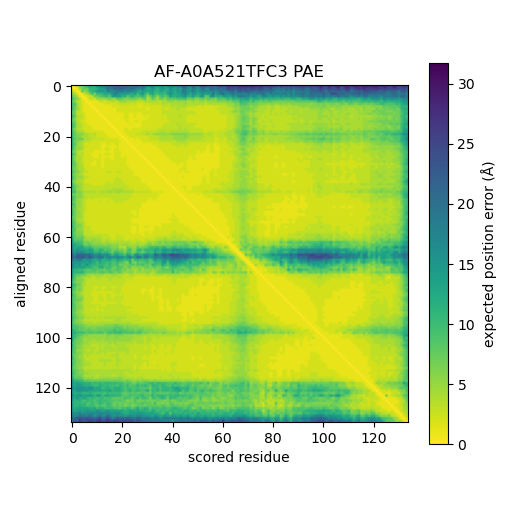2 10.292 1.00 96.44 88 ARG A C 1
ATOM 677 O O . ARG A 1 88 ? -2.840 -2.630 11.407 1.00 96.44 88 ARG A O 1
ATOM 684 N N . ALA A 1 89 ? -2.110 -1.907 9.406 1.00 96.69 89 ALA A N 1
ATOM 685 C CA . ALA A 1 89 ? -2.434 -0.504 9.649 1.00 96.69 89 ALA A CA 1
ATOM 686 C C . ALA A 1 89 ? -3.952 -0.299 9.796 1.00 96.69 89 ALA A C 1
ATOM 688 O O . ALA A 1 89 ? -4.389 0.318 10.764 1.00 96.69 89 ALA A O 1
ATOM 689 N N . GLU A 1 90 ? -4.750 -0.934 8.936 1.00 97.75 90 GLU A N 1
ATOM 690 C CA . GLU A 1 90 ? -6.217 -0.968 9.032 1.00 97.75 90 GLU A CA 1
ATOM 691 C C . GLU A 1 90 ? -6.689 -1.567 10.370 1.00 97.75 90 GLU A C 1
ATOM 693 O O . GLU A 1 90 ? -7.535 -0.996 11.052 1.00 97.75 90 GLU A O 1
ATOM 698 N N . GLN A 1 91 ? -6.091 -2.676 10.825 1.00 97.25 91 GLN A N 1
ATOM 699 C CA . GLN A 1 91 ? -6.407 -3.269 12.134 1.00 97.25 91 GLN A CA 1
ATOM 700 C C . GLN A 1 91 ? -6.090 -2.333 13.306 1.00 97.25 91 GLN A C 1
ATOM 702 O O . GLN A 1 91 ? -6.868 -2.258 14.262 1.00 97.25 91 GLN A O 1
ATOM 707 N N . ARG A 1 92 ? -4.955 -1.623 13.260 1.00 96.62 92 ARG A N 1
ATOM 708 C CA . ARG A 1 92 ? -4.585 -0.645 14.295 1.00 96.62 92 ARG A CA 1
ATOM 709 C C . ARG A 1 92 ? -5.525 0.559 14.294 1.00 96.62 92 ARG A C 1
ATOM 711 O O . ARG A 1 92 ? -5.892 1.024 15.375 1.00 96.62 92 ARG A O 1
ATOM 718 N N . LEU A 1 93 ? -5.954 1.020 13.121 1.00 95.69 93 LEU A N 1
ATOM 719 C CA . LEU A 1 93 ? -6.924 2.103 12.991 1.00 95.69 93 LEU A CA 1
ATOM 720 C C . LEU A 1 93 ? -8.299 1.669 13.517 1.00 95.69 93 LEU A C 1
ATOM 722 O O . LEU A 1 93 ? -8.856 2.335 14.388 1.00 95.69 93 LEU A O 1
ATOM 726 N N . ALA A 1 94 ? -8.773 0.484 13.123 1.00 96.69 94 ALA A N 1
ATOM 727 C CA . ALA A 1 94 ? -10.007 -0.118 13.626 1.00 96.69 94 ALA A CA 1
ATOM 728 C C . ALA A 1 94 ? -10.040 -0.266 15.154 1.00 96.69 94 ALA A C 1
ATOM 730 O O . ALA A 1 94 ? -11.098 -0.145 15.770 1.00 96.69 94 ALA A O 1
ATOM 731 N N . ALA A 1 95 ? -8.897 -0.568 15.779 1.00 96.50 95 ALA A N 1
ATOM 732 C CA . ALA A 1 95 ? -8.787 -0.702 17.231 1.00 96.50 95 ALA A CA 1
ATOM 733 C C . ALA A 1 95 ? -8.892 0.641 17.976 1.00 96.50 95 ALA A C 1
ATOM 735 O O . ALA A 1 95 ? -9.139 0.649 19.182 1.00 96.50 95 ALA A O 1
ATOM 736 N N . ARG A 1 96 ? -8.683 1.765 17.278 1.00 95.00 96 ARG A N 1
ATOM 737 C CA . ARG A 1 96 ? -8.695 3.124 17.840 1.00 95.00 96 ARG A CA 1
ATOM 738 C C . ARG A 1 96 ? -9.945 3.924 17.473 1.00 95.00 96 ARG A C 1
ATOM 740 O O . ARG A 1 96 ? -10.221 4.926 18.128 1.00 95.00 96 ARG A O 1
ATOM 747 N N . THR A 1 97 ? -10.703 3.481 16.474 1.00 94.75 97 THR A N 1
ATOM 748 C CA . THR A 1 97 ? -11.999 4.051 16.083 1.00 94.75 97 THR A CA 1
ATOM 749 C C . THR A 1 97 ? -13.165 3.261 16.691 1.00 94.75 97 THR A C 1
ATOM 751 O O . THR A 1 97 ? -12.983 2.208 17.306 1.00 94.75 97 THR A O 1
ATOM 754 N N . THR A 1 98 ? -14.392 3.777 16.567 1.00 94.38 98 THR A N 1
ATOM 755 C CA . THR A 1 98 ? -15.607 3.120 17.086 1.00 94.38 98 THR A CA 1
ATOM 756 C C . THR A 1 98 ? -16.759 3.213 16.089 1.00 94.38 98 THR A C 1
ATOM 758 O O . THR A 1 98 ? -16.739 4.035 15.176 1.00 94.38 98 THR A O 1
ATOM 761 N N . GLY A 1 99 ? -17.773 2.362 16.258 1.00 95.25 99 GLY A N 1
ATOM 762 C CA . GLY A 1 99 ? -18.951 2.358 15.391 1.00 95.25 99 GLY A CA 1
ATOM 763 C C . GLY A 1 99 ? -18.640 1.913 13.953 1.00 95.25 99 GLY A C 1
ATOM 764 O O . GLY A 1 99 ? -17.714 1.122 13.757 1.00 95.25 99 GLY A O 1
ATOM 765 N N . PRO A 1 100 ? -19.389 2.416 12.954 1.00 96.25 100 PRO A N 1
ATOM 766 C CA . PRO A 1 100 ? -19.278 1.965 11.564 1.00 96.25 100 PRO A CA 1
ATOM 767 C C . PRO A 1 100 ? -17.879 2.120 10.956 1.00 96.25 100 PRO A C 1
ATOM 769 O O . PRO A 1 100 ? -17.471 1.307 10.138 1.00 96.25 100 PRO A O 1
ATOM 772 N N . GLU A 1 101 ? -17.120 3.135 11.370 1.00 93.50 101 GLU A N 1
ATOM 773 C CA . GLU A 1 101 ? -15.748 3.357 10.897 1.00 93.50 101 GLU A CA 1
ATOM 774 C C . GLU A 1 101 ? -14.807 2.226 11.343 1.00 93.50 101 GLU A C 1
ATOM 776 O O . GLU A 1 101 ? -14.021 1.707 10.555 1.00 93.50 101 GLU A O 1
ATOM 781 N N . SER A 1 102 ? -14.932 1.769 12.594 1.00 95.88 102 SER A N 1
ATOM 782 C CA . SER A 1 102 ? -14.159 0.626 13.100 1.00 95.88 102 SER A CA 1
ATOM 783 C C . SER A 1 102 ? -14.464 -0.655 12.322 1.00 95.88 102 SER A C 1
ATOM 785 O O . SER A 1 102 ? -13.554 -1.426 12.019 1.00 95.88 102 SER A O 1
ATOM 787 N N . GLU A 1 103 ? -15.732 -0.877 11.973 1.00 96.44 103 GLU A N 1
ATOM 788 C CA . GLU A 1 103 ? -16.158 -2.032 11.176 1.00 96.44 103 GLU A CA 1
ATOM 789 C C . GLU A 1 103 ? -15.598 -1.969 9.752 1.00 96.44 103 GLU A C 1
ATOM 791 O O . GLU A 1 103 ? -15.004 -2.947 9.304 1.00 96.44 103 GLU A O 1
ATOM 796 N N . GLN A 1 104 ? -15.663 -0.806 9.097 1.00 96.81 104 GLN A N 1
ATOM 797 C CA . GLN A 1 104 ? -15.094 -0.601 7.760 1.00 96.81 104 GLN A CA 1
ATOM 798 C C . GLN A 1 104 ? -13.601 -0.943 7.703 1.00 96.81 104 GLN A C 1
ATOM 800 O O . GLN A 1 104 ? -13.163 -1.661 6.805 1.00 96.81 104 GLN A O 1
ATOM 805 N N . HIS A 1 105 ? -12.816 -0.492 8.685 1.00 97.00 105 HIS A N 1
ATOM 806 C CA . HIS A 1 105 ? -11.388 -0.809 8.742 1.00 97.00 105 HIS A CA 1
ATOM 807 C C . HIS A 1 105 ? -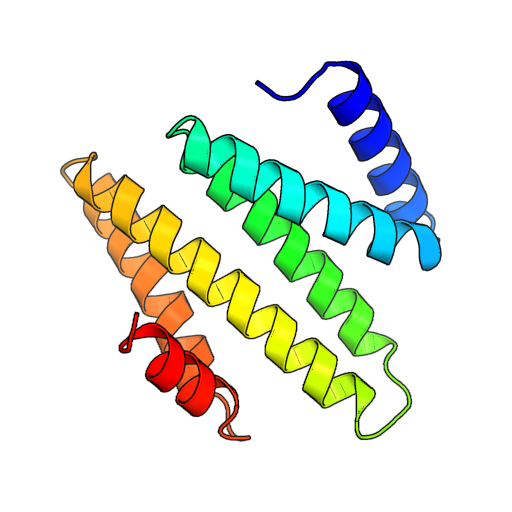11.120 -2.300 9.023 1.00 97.00 105 HIS A C 1
ATOM 809 O O . HIS A 1 105 ? -10.181 -2.878 8.471 1.00 97.00 105 HIS A O 1
ATOM 815 N N . ARG A 1 106 ? -11.955 -2.975 9.831 1.00 97.19 106 ARG A N 1
ATOM 816 C CA . ARG A 1 106 ? -11.843 -4.438 10.020 1.00 97.19 106 ARG A CA 1
ATOM 817 C C . ARG A 1 106 ? -12.133 -5.196 8.732 1.00 97.19 106 ARG A C 1
ATOM 819 O O . ARG A 1 106 ? -11.361 -6.085 8.381 1.00 97.19 106 ARG A O 1
ATOM 826 N N . GLU A 1 107 ? -13.201 -4.827 8.033 1.00 97.56 107 GLU A N 1
ATOM 827 C CA . GLU A 1 107 ? -13.575 -5.431 6.754 1.00 97.56 107 GLU A CA 1
ATOM 828 C C . GLU A 1 107 ? -12.485 -5.211 5.697 1.00 97.56 107 GLU A C 1
ATOM 830 O O . GLU A 1 107 ? -12.101 -6.151 5.000 1.00 97.56 107 GLU A O 1
ATOM 835 N N . ALA A 1 108 ? -11.917 -4.004 5.620 1.00 96.25 108 ALA A N 1
ATOM 836 C CA . ALA A 1 108 ? -10.811 -3.694 4.716 1.00 96.25 108 ALA A CA 1
ATOM 837 C C . ALA A 1 108 ? -9.567 -4.552 5.009 1.00 96.25 108 ALA A C 1
ATOM 839 O O . ALA A 1 108 ? -8.960 -5.112 4.087 1.00 96.25 108 ALA A O 1
ATOM 840 N N . ALA A 1 109 ? -9.205 -4.707 6.287 1.00 96.81 109 ALA A N 1
ATOM 841 C CA . ALA A 1 109 ? -8.101 -5.568 6.696 1.00 96.81 109 ALA A CA 1
ATOM 842 C C . ALA A 1 109 ? -8.348 -7.045 6.351 1.00 96.81 109 ALA A C 1
ATOM 844 O O . ALA A 1 109 ? -7.445 -7.732 5.868 1.00 96.81 109 ALA A O 1
ATOM 845 N N . GLU A 1 110 ? -9.561 -7.543 6.592 1.00 97.19 110 GLU A N 1
ATOM 846 C CA . GLU A 1 110 ? -9.933 -8.927 6.300 1.00 97.19 110 GLU A CA 1
ATOM 847 C C . GLU A 1 110 ? -9.924 -9.202 4.794 1.00 97.19 110 GLU A C 1
ATOM 849 O O . GLU A 1 110 ? -9.316 -10.178 4.355 1.00 97.19 110 GLU A O 1
ATOM 854 N N . ALA A 1 111 ? -10.479 -8.297 3.984 1.00 96.75 111 ALA A N 1
ATOM 855 C CA . ALA A 1 111 ? -10.476 -8.413 2.529 1.00 96.75 111 ALA A CA 1
ATOM 856 C C . ALA A 1 111 ? -9.051 -8.510 1.951 1.00 96.75 111 ALA A C 1
ATOM 858 O O . ALA A 1 111 ? -8.793 -9.303 1.041 1.00 96.75 111 ALA A O 1
ATOM 859 N N . LEU A 1 112 ? -8.105 -7.743 2.501 1.00 95.00 112 LEU A N 1
ATOM 860 C CA . LEU A 1 112 ? -6.689 -7.821 2.135 1.00 95.00 112 LEU A CA 1
ATOM 861 C C . LEU A 1 112 ? -6.084 -9.187 2.464 1.00 95.00 112 LEU A C 1
ATOM 863 O O . LEU A 1 112 ? -5.434 -9.798 1.615 1.00 95.00 112 LEU A O 1
ATOM 867 N N . ILE A 1 113 ? -6.316 -9.679 3.682 1.00 95.06 113 ILE A N 1
ATOM 868 C CA . ILE A 1 113 ? -5.798 -10.971 4.145 1.00 95.06 113 ILE A CA 1
ATOM 869 C C . ILE A 1 113 ? -6.381 -12.121 3.320 1.00 95.06 113 ILE A C 1
ATOM 871 O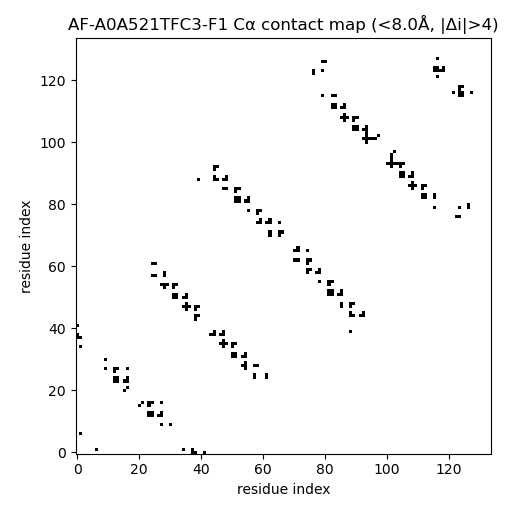 O . ILE A 1 113 ? -5.638 -13.025 2.932 1.00 95.06 113 ILE A O 1
ATOM 875 N N . GLU A 1 114 ? -7.681 -12.096 3.026 1.00 93.81 114 GLU A N 1
ATOM 876 C CA . GLU A 1 114 ? -8.326 -13.123 2.207 1.00 93.81 114 GLU A CA 1
ATOM 877 C C . GLU A 1 114 ? -7.813 -13.104 0.769 1.00 93.81 114 GLU A C 1
ATOM 879 O O . GLU A 1 114 ? -7.554 -14.164 0.201 1.00 93.81 114 GLU A O 1
ATOM 884 N N . ARG A 1 115 ? -7.556 -11.926 0.191 1.00 92.25 115 ARG A N 1
ATOM 885 C CA . ARG A 1 115 ? -6.963 -11.834 -1.149 1.00 92.25 115 ARG A CA 1
ATOM 886 C C . ARG A 1 115 ? -5.539 -12.393 -1.201 1.00 92.25 115 ARG A C 1
ATOM 888 O O . ARG A 1 115 ? -5.194 -13.046 -2.181 1.00 92.25 115 ARG A O 1
ATOM 895 N N . VAL A 1 116 ? -4.737 -12.195 -0.151 1.00 91.44 116 VAL A N 1
ATOM 896 C CA . VAL A 1 116 ? -3.417 -12.841 -0.021 1.00 91.44 116 VAL A CA 1
ATOM 897 C C . VAL A 1 116 ? -3.571 -14.356 0.160 1.00 91.44 116 VAL A C 1
ATOM 899 O O . VAL A 1 116 ? -2.842 -15.131 -0.451 1.00 91.44 116 VAL A O 1
ATOM 902 N N . ARG A 1 117 ? -4.539 -14.816 0.962 1.00 89.88 117 ARG A N 1
ATOM 903 C CA . ARG A 1 117 ? -4.785 -16.252 1.185 1.00 89.88 117 ARG A CA 1
ATOM 904 C C . ARG A 1 117 ? -5.272 -16.975 -0.071 1.00 89.88 117 ARG A C 1
ATOM 906 O O . ARG A 1 117 ? -4.936 -18.141 -0.256 1.00 89.88 117 ARG A O 1
ATOM 913 N N . ALA A 1 118 ? -6.050 -16.296 -0.907 1.00 88.81 118 ALA A N 1
ATOM 914 C CA . ALA A 1 118 ? -6.590 -16.827 -2.153 1.00 88.81 118 ALA A CA 1
ATOM 915 C C . ALA A 1 118 ? -5.546 -16.945 -3.280 1.00 88.81 118 ALA A C 1
ATOM 917 O O . ALA A 1 118 ? -5.911 -17.354 -4.382 1.00 88.81 118 ALA A O 1
ATOM 918 N N . ASP A 1 119 ? -4.275 -16.599 -3.034 1.00 85.94 119 ASP A N 1
ATOM 919 C CA . ASP A 1 119 ? -3.196 -16.761 -4.008 1.00 85.94 119 ASP A CA 1
ATOM 920 C C . ASP A 1 119 ? -3.094 -18.221 -4.495 1.00 85.94 119 ASP A C 1
ATOM 922 O O . ASP A 1 119 ? -2.738 -19.110 -3.709 1.00 85.94 119 ASP A O 1
ATOM 926 N N . PRO A 1 120 ? -3.348 -18.491 -5.790 1.00 77.06 120 PRO A N 1
ATOM 927 C CA . PRO A 1 120 ? -3.300 -19.843 -6.336 1.00 77.06 120 PRO A CA 1
ATOM 928 C C . PRO A 1 120 ? -1.885 -20.436 -6.338 1.00 77.06 120 PRO A C 1
ATOM 930 O O . PRO A 1 120 ? -1.740 -21.653 -6.431 1.00 77.06 120 PRO A O 1
ATOM 933 N N . ASN A 1 121 ? -0.847 -19.600 -6.222 1.00 77.12 121 ASN A N 1
ATOM 934 C CA . ASN A 1 121 ? 0.550 -20.031 -6.248 1.00 77.12 121 ASN A CA 1
ATOM 935 C C . ASN A 1 121 ? 1.113 -20.347 -4.852 1.00 77.12 121 ASN A C 1
ATOM 937 O O . ASN A 1 121 ? 2.249 -20.805 -4.740 1.00 77.12 121 ASN A O 1
ATOM 941 N N . GLY A 1 122 ? 0.336 -20.126 -3.786 1.00 78.50 122 GLY A N 1
ATOM 942 C CA . GLY A 1 122 ? 0.708 -20.458 -2.409 1.00 78.50 122 GLY A CA 1
ATOM 943 C C . GLY A 1 122 ? 1.720 -19.515 -1.739 1.00 78.50 122 GLY A C 1
ATOM 944 O O . GLY A 1 122 ? 1.988 -19.691 -0.548 1.00 78.50 122 GLY A O 1
ATOM 945 N N . LEU A 1 123 ? 2.226 -18.490 -2.433 1.00 80.75 123 LEU A N 1
ATOM 946 C CA . LEU A 1 123 ? 3.144 -17.481 -1.884 1.00 80.75 123 LEU A CA 1
ATOM 947 C C . LEU A 1 123 ? 2.484 -16.712 -0.736 1.00 80.75 123 LEU A C 1
ATOM 949 O O . LEU A 1 123 ? 3.084 -16.510 0.323 1.00 80.75 123 LEU A O 1
ATOM 953 N N . GLY A 1 124 ? 1.215 -16.338 -0.907 1.00 76.56 124 GLY A N 1
ATOM 954 C CA . GLY A 1 124 ? 0.465 -15.630 0.128 1.00 76.56 124 GLY A CA 1
ATOM 955 C C . GLY A 1 124 ? 0.297 -16.441 1.420 1.00 76.56 124 GLY A C 1
ATOM 956 O O . GLY A 1 124 ? 0.392 -15.903 2.527 1.00 76.56 124 GLY A O 1
ATOM 957 N N . VAL A 1 125 ? 0.142 -17.766 1.312 1.00 79.50 125 VAL A N 1
ATOM 958 C CA . VAL A 1 125 ? 0.064 -18.668 2.474 1.00 79.50 125 VAL A CA 1
ATOM 959 C C . VAL A 1 125 ? 1.405 -18.746 3.208 1.00 79.50 125 VAL A C 1
ATOM 961 O O . VAL A 1 125 ? 1.429 -18.765 4.443 1.00 79.50 125 VAL A O 1
ATOM 964 N N . GLU A 1 126 ? 2.527 -18.779 2.488 1.00 83.69 126 GLU A N 1
ATOM 965 C CA . GLU A 1 126 ? 3.860 -18.754 3.100 1.00 83.69 126 GLU A CA 1
ATOM 966 C C . GLU A 1 126 ? 4.128 -17.453 3.861 1.00 83.69 126 GLU A C 1
ATOM 968 O O . GLU A 1 126 ? 4.630 -17.484 4.991 1.00 83.69 126 GLU A O 1
ATOM 973 N N . LEU A 1 127 ? 3.741 -16.315 3.285 1.00 84.12 127 LEU A N 1
ATOM 974 C CA . LEU A 1 127 ? 3.840 -15.007 3.930 1.00 84.12 127 LEU A CA 1
ATOM 975 C C . LEU A 1 127 ? 3.020 -14.934 5.218 1.00 84.12 127 LEU A C 1
ATOM 977 O O . LEU A 1 127 ? 3.531 -14.526 6.267 1.00 84.12 127 LEU A O 1
ATOM 981 N N . LEU A 1 128 ? 1.773 -15.403 5.178 1.00 82.62 128 LEU A N 1
ATOM 982 C CA . LEU A 1 128 ? 0.912 -15.451 6.358 1.00 82.62 128 LEU A CA 1
ATOM 983 C C . LEU A 1 128 ? 1.519 -16.320 7.471 1.00 82.62 128 LEU A C 1
ATOM 985 O O . LEU A 1 128 ? 1.492 -15.923 8.638 1.00 82.62 128 LEU A O 1
ATOM 989 N N . LYS A 1 129 ? 2.140 -17.458 7.136 1.00 83.19 129 LYS A N 1
ATOM 990 C CA . LYS A 1 129 ? 2.861 -18.290 8.116 1.00 83.19 129 LYS A CA 1
ATOM 991 C C . LYS A 1 129 ? 4.033 -17.536 8.746 1.00 83.19 129 LYS A C 1
ATOM 993 O O . LYS A 1 129 ? 4.120 -17.491 9.970 1.00 83.19 129 LYS A O 1
ATOM 998 N N . LYS A 1 130 ? 4.884 -16.892 7.936 1.00 78.25 130 LYS A N 1
ATOM 999 C CA . LYS A 1 130 ? 6.018 -16.088 8.435 1.00 78.25 130 LYS A CA 1
ATOM 1000 C C . LYS A 1 130 ? 5.562 -14.949 9.345 1.00 78.25 130 LYS A C 1
ATOM 1002 O O . LYS A 1 130 ? 6.238 -14.636 10.320 1.00 78.25 130 LYS A O 1
ATOM 1007 N N . SER A 1 131 ? 4.414 -14.347 9.043 1.00 69.31 131 SER A N 1
ATOM 1008 C CA . SER A 1 131 ? 3.880 -13.223 9.811 1.00 69.31 131 SER A CA 1
ATOM 1009 C C . SER A 1 131 ? 3.364 -13.585 11.207 1.00 69.31 131 SER A C 1
ATOM 1011 O O . SER A 1 131 ? 3.314 -12.709 12.059 1.00 69.31 131 SER A O 1
ATOM 1013 N N . ARG A 1 132 ? 2.999 -14.854 11.447 1.00 61.88 132 ARG A N 1
ATOM 1014 C CA . ARG A 1 132 ? 2.511 -15.355 12.746 1.00 61.88 132 ARG A CA 1
ATOM 1015 C C . ARG A 1 132 ? 3.622 -15.815 13.694 1.00 61.88 132 ARG A C 1
ATOM 1017 O O . ARG A 1 132 ? 3.341 -16.099 14.852 1.00 61.88 132 ARG A O 1
ATOM 1024 N N . SER A 1 133 ? 4.855 -15.947 13.205 1.00 57.12 133 SER A N 1
ATOM 1025 C CA . SER A 1 133 ? 6.010 -16.415 13.989 1.00 57.12 133 SER A CA 1
ATOM 1026 C C . SER A 1 133 ? 6.886 -15.282 14.539 1.00 57.12 133 SER A C 1
ATOM 1028 O O . SER A 1 133 ? 7.967 -15.563 15.053 1.00 57.12 133 SER A O 1
ATOM 1030 N N . ARG A 1 134 ? 6.455 -14.023 14.404 1.00 45.97 134 ARG A N 1
ATOM 1031 C CA . ARG A 1 134 ? 7.107 -12.830 14.963 1.00 45.97 134 ARG A CA 1
ATOM 1032 C C . ARG A 1 134 ? 6.209 -12.207 16.017 1.00 45.97 134 ARG A C 1
ATOM 1034 O O . ARG A 1 134 ? 6.778 -11.690 16.998 1.00 45.97 134 ARG A O 1
#

Nearest PDB structures (foldseek):
  2w2u-assembly1_A  TM=8.578E-01  e=9.488E-01  Sulfolobus acidocaldarius
  5k7v-assembly1_B  TM=4.980E-01  e=3.895E-01  synthetic construct
  7mno-assembly1_A  TM=6.532E-01  e=4.812E+00  Homo sapiens
  7mnl-assembly1_A  TM=6.428E-01  e=8.124E+00  Homo sapiens
  3efz-assembly1_B  TM=3.494E-01  e=2.081E+00  Cryptosporidium parvum Iowa II

Radius of gyration: 15.59 Å; Cα contacts (8 Å, |Δi|>4): 138; chains: 1; bounding box: 32×40×36 Å

Foldseek 3Di:
DDDPVLVVLLVVLVVCVVVVNLVSLVVNLVSLCVQLVVCVVVVNLVSNLVSLVVSLVSLVVQLVVDPDPVSNVVSVLVSLVSLQSNLVSLQSVLVVDDDPSSVVSPVSSVVSLVVLVPPPVCSSVVVVVVVVVD

Solvent-accessible surface area (backbone atoms only — not comparable to full-atom values): 6912 Å² total; per-residue (Å²): 128,88,49,75,68,56,55,56,48,50,54,51,25,52,52,37,38,73,73,65,38,63,75,30,39,58,54,40,31,56,50,25,53,53,47,19,56,52,25,52,75,72,65,39,34,67,63,17,35,54,26,29,53,52,26,34,56,45,39,53,53,54,37,75,68,46,86,49,88,63,50,37,54,56,32,51,52,52,34,42,54,34,40,53,53,31,23,50,31,27,44,58,44,24,72,75,46,66,69,71,63,16,51,53,25,43,52,53,18,48,55,40,50,50,57,30,55,66,38,91,84,46,58,33,49,53,51,56,55,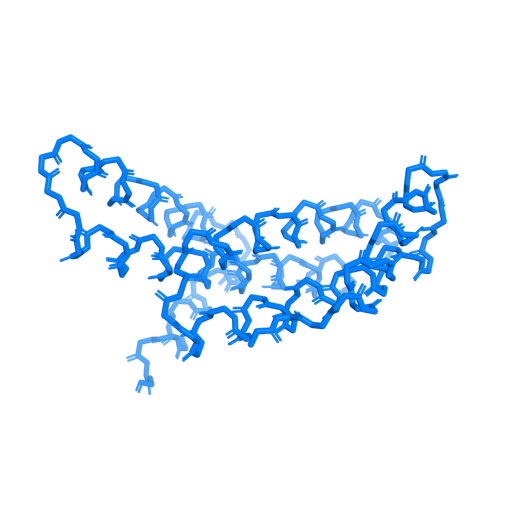59,65,74,78,114

Secondary structure (DSSP, 8-state):
---HHHHHHHHHHHHHHHTT-HHHHHHHHHHHHHHHHHHHHHT-HHHHHHHHHHHHHHHHHHHHH--STTHHHHHHHHHHHHHHHHHHHHHHHHHH--THHHHHHHHHHHHHHHHHHT-TTSHHHHHHHHHH--

Mean predicted aligned error: 5.12 Å

pLDDT: mean 88.5, std 11.18, range [45.97, 97.75]

Sequence (134 aa):
MPSHETDAELERLRRAVAAGDYDAVERCLALLERRAGDFERAGDDVAAIDALSEAESLQWRIGTWATGSGEGLASMWHVYELMLSRARAEQRLAARTTGPESEQHREAAEALIERVRADPNGLGVELLKKSRSR